Protein AF-A0A966PY16-F1 (afdb_monomer_lite)

pLDDT: mean 74.22, std 12.49, range [50.44, 91.94]

Foldseek 3Di:
DVVVVVVVVVVVVVCVVPVCVVVVVVLCCCQVPVQVVLVVLLVVLVVLLVVLVCQCVVPVPDPVSVVVSVVSNVSSVVSVVVSVVVVVVQVVVCVVVVHPRSND

Radius of gyration: 23.88 Å; chains: 1; bounding box: 59×23×69 Å

Sequence (104 aa):
MFDLVETANAQSASKIMSNPTVSGLIAKISDNILNPIIGVVFFGAFVVFVYGIVKMIANEEDSEERTHGKNSILWGVIGMFIMLSAFGIIRLISNTLEVPDPFL

Structure (mmCIF, N/CA/C/O backbone):
data_AF-A0A966PY16-F1
#
_entry.id   AF-A0A966PY16-F1
#
loop_
_atom_site.group_PDB
_atom_site.id
_atom_site.type_symbol
_atom_site.label_atom_id
_atom_site.label_alt_id
_atom_site.label_comp_id
_atom_site.label_asym_id
_atom_site.label_entity_id
_atom_site.label_seq_id
_atom_site.pdbx_PDB_ins_code
_atom_site.Cartn_x
_atom_site.Cartn_y
_atom_site.Cartn_z
_atom_site.occupancy
_atom_site.B_iso_or_equiv
_atom_site.auth_seq_id
_atom_site.auth_comp_id
_atom_site.auth_asym_id
_atom_site.auth_atom_id
_atom_site.pdbx_PDB_model_num
ATOM 1 N N . MET A 1 1 ? 37.493 4.793 -44.011 1.00 53.34 1 MET A N 1
ATOM 2 C CA . MET A 1 1 ? 38.195 3.880 -43.073 1.00 53.34 1 MET A CA 1
ATOM 3 C C . MET A 1 1 ? 38.041 4.330 -41.620 1.00 53.34 1 MET A C 1
ATOM 5 O O . MET A 1 1 ? 37.840 3.465 -40.784 1.00 53.34 1 MET A O 1
ATOM 9 N N . PHE A 1 2 ? 38.064 5.637 -41.319 1.00 56.31 2 PHE A N 1
ATOM 10 C CA . PHE A 1 2 ? 37.831 6.173 -39.966 1.00 56.31 2 PHE A CA 1
ATOM 11 C C . PHE A 1 2 ? 36.354 6.113 -39.507 1.00 56.31 2 PHE A C 1
ATOM 13 O O . PHE A 1 2 ? 36.108 5.762 -38.358 1.00 56.31 2 PHE A O 1
ATOM 20 N N . ASP A 1 3 ? 35.378 6.284 -40.411 1.00 62.38 3 ASP A N 1
ATOM 21 C CA . ASP A 1 3 ? 33.938 6.176 -40.079 1.00 62.38 3 ASP A CA 1
ATOM 22 C C . ASP A 1 3 ? 33.502 4.788 -39.591 1.00 62.38 3 ASP A C 1
ATOM 24 O O . ASP A 1 3 ? 32.568 4.651 -38.801 1.00 62.38 3 ASP A O 1
ATOM 28 N N . LEU A 1 4 ? 34.181 3.730 -40.046 1.00 57.72 4 LEU A N 1
ATOM 29 C CA . LEU A 1 4 ? 33.847 2.359 -39.651 1.00 57.72 4 LEU A CA 1
ATOM 30 C C . LEU A 1 4 ? 34.278 2.058 -38.209 1.00 57.72 4 LEU A C 1
ATOM 32 O O . LEU A 1 4 ? 33.684 1.204 -37.561 1.00 57.72 4 LEU A O 1
ATOM 36 N N . VAL A 1 5 ? 35.287 2.769 -37.694 1.00 62.31 5 VAL A N 1
ATOM 37 C CA . VAL A 1 5 ? 35.755 2.638 -36.305 1.00 62.31 5 VAL A CA 1
ATOM 38 C C . VAL A 1 5 ? 34.837 3.412 -35.353 1.00 62.31 5 VAL A C 1
ATOM 40 O O . VAL A 1 5 ? 34.525 2.918 -34.272 1.00 62.31 5 VAL A O 1
ATOM 43 N N . GLU A 1 6 ? 34.341 4.582 -35.765 1.00 64.31 6 GLU A N 1
ATOM 44 C CA . GLU A 1 6 ? 33.413 5.405 -34.978 1.00 64.31 6 GLU A CA 1
ATOM 45 C C . GLU A 1 6 ? 32.009 4.787 -34.899 1.00 64.31 6 GLU A C 1
ATOM 47 O O . GLU A 1 6 ? 31.434 4.686 -33.816 1.00 64.31 6 GLU A O 1
ATOM 52 N N . THR A 1 7 ? 31.501 4.248 -36.009 1.00 58.75 7 THR A N 1
ATOM 53 C CA . THR A 1 7 ? 30.235 3.491 -36.029 1.00 58.75 7 THR A CA 1
ATOM 54 C C . THR A 1 7 ? 30.334 2.153 -35.285 1.00 58.75 7 THR A C 1
ATOM 56 O O . THR A 1 7 ? 29.393 1.781 -34.583 1.00 58.75 7 THR A O 1
ATOM 59 N N . ALA A 1 8 ? 31.485 1.465 -35.327 1.00 59.59 8 ALA A N 1
ATOM 60 C CA . ALA A 1 8 ? 31.731 0.272 -34.511 1.00 59.59 8 ALA A CA 1
ATOM 61 C C . ALA A 1 8 ? 31.793 0.582 -33.003 1.00 59.59 8 ALA A C 1
ATOM 63 O O . ALA A 1 8 ? 31.308 -0.212 -32.191 1.00 59.59 8 ALA A O 1
ATOM 64 N N . ASN A 1 9 ? 32.338 1.740 -32.611 1.00 63.97 9 ASN A N 1
ATOM 65 C CA . ASN A 1 9 ? 32.365 2.187 -31.216 1.00 63.97 9 ASN A CA 1
ATOM 66 C C . ASN A 1 9 ? 30.980 2.678 -30.746 1.00 63.97 9 ASN A C 1
ATOM 68 O O . ASN A 1 9 ? 30.557 2.350 -29.642 1.00 63.97 9 ASN A O 1
ATOM 72 N N . ALA A 1 10 ? 30.206 3.342 -31.612 1.00 59.75 10 ALA A N 1
ATOM 73 C CA . ALA A 1 10 ? 28.824 3.745 -31.338 1.00 59.75 10 ALA A CA 1
ATOM 74 C C . ALA A 1 10 ? 27.863 2.546 -31.208 1.00 59.75 10 ALA A C 1
ATOM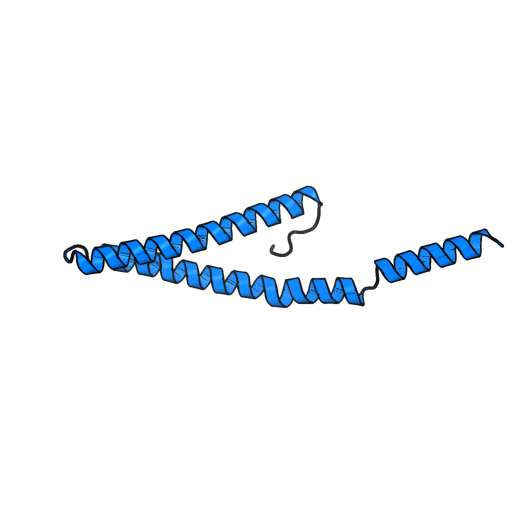 76 O O . ALA A 1 10 ? 27.026 2.523 -30.306 1.00 59.75 10 ALA A O 1
ATOM 77 N N . GLN A 1 11 ? 28.010 1.507 -32.040 1.00 58.56 11 GLN A N 1
ATOM 78 C CA . GLN A 1 11 ? 27.256 0.255 -31.887 1.00 58.56 11 GLN A CA 1
ATOM 79 C C . GLN A 1 11 ? 27.689 -0.537 -30.652 1.00 58.56 11 GLN A C 1
ATOM 81 O O . GLN A 1 11 ? 26.849 -1.161 -30.008 1.00 58.56 11 GLN A O 1
ATOM 86 N N . SER A 1 12 ? 28.970 -0.500 -30.282 1.00 53.19 12 SER A N 1
ATOM 87 C CA . SER A 1 12 ? 29.456 -1.141 -29.056 1.00 53.19 12 SER A CA 1
ATOM 88 C C . SER A 1 12 ? 28.972 -0.401 -27.803 1.00 53.19 12 SER A C 1
ATOM 90 O O . SER A 1 12 ? 28.496 -1.043 -26.874 1.00 53.19 12 SER A O 1
ATOM 92 N N . ALA A 1 13 ? 28.969 0.934 -27.797 1.00 53.78 13 ALA A N 1
ATOM 93 C CA . ALA A 1 13 ? 28.396 1.751 -26.726 1.00 53.78 13 ALA A CA 1
ATOM 94 C C . ALA A 1 13 ? 26.872 1.571 -26.617 1.00 53.78 13 ALA A C 1
ATOM 96 O O . ALA A 1 13 ? 26.360 1.360 -25.519 1.00 53.78 13 ALA A O 1
ATOM 97 N N . SER A 1 14 ? 26.156 1.544 -27.748 1.00 54.53 14 SER A N 1
ATOM 98 C CA . SER A 1 14 ? 24.730 1.209 -27.795 1.00 54.53 14 SER A CA 1
ATOM 99 C C . SER A 1 14 ? 24.465 -0.193 -27.261 1.00 54.53 14 SER A C 1
ATOM 101 O O . SER A 1 14 ? 23.521 -0.344 -26.509 1.00 54.53 14 SER A O 1
ATOM 103 N N . LYS A 1 15 ? 25.294 -1.195 -27.570 1.00 53.53 15 LYS A N 1
ATOM 104 C CA . LYS A 1 15 ? 25.116 -2.594 -27.141 1.00 53.53 15 LYS A CA 1
ATOM 105 C C . LYS A 1 15 ? 25.481 -2.841 -25.672 1.00 53.53 15 LYS A C 1
ATOM 107 O O . LYS A 1 15 ? 24.950 -3.766 -25.063 1.00 53.53 15 LYS A O 1
ATOM 112 N N . ILE A 1 16 ? 26.356 -2.015 -25.094 1.00 53.81 16 ILE A N 1
ATOM 113 C CA . ILE A 1 16 ? 26.670 -2.006 -23.657 1.00 53.81 16 ILE A CA 1
ATOM 114 C C . ILE A 1 16 ? 25.600 -1.222 -22.872 1.00 53.81 16 ILE A C 1
ATOM 116 O O . ILE A 1 16 ? 25.208 -1.653 -21.791 1.00 53.81 16 ILE A O 1
ATOM 120 N N . MET A 1 17 ? 25.059 -0.133 -23.435 1.00 52.31 17 MET A N 1
ATOM 121 C CA . MET A 1 17 ? 23.958 0.652 -22.851 1.00 52.31 17 MET A CA 1
ATOM 122 C C . MET A 1 17 ? 22.583 -0.020 -23.024 1.00 52.31 17 MET A C 1
ATOM 124 O O . MET A 1 17 ? 21.723 0.086 -22.158 1.00 52.31 17 MET A O 1
ATOM 128 N N . SER A 1 18 ? 22.402 -0.783 -24.102 1.00 54.88 18 SER A N 1
ATOM 129 C CA . SER A 1 18 ? 21.258 -1.650 -24.387 1.00 54.88 18 SER A CA 1
ATOM 130 C C . SER A 1 18 ? 21.568 -3.104 -24.043 1.00 54.88 18 SER A C 1
ATOM 132 O O . SER A 1 18 ? 21.031 -4.002 -24.693 1.00 54.88 18 SER A O 1
ATOM 134 N N . ASN A 1 19 ? 22.473 -3.370 -23.092 1.00 50.44 19 ASN A N 1
ATOM 135 C CA . ASN A 1 19 ? 22.768 -4.741 -22.705 1.00 50.44 19 ASN A CA 1
ATOM 136 C C . ASN A 1 19 ? 21.471 -5.354 -22.144 1.00 50.44 19 ASN A C 1
ATOM 138 O O . ASN A 1 19 ? 21.058 -4.989 -21.036 1.00 50.44 19 ASN A O 1
ATOM 142 N N . PRO A 1 20 ? 20.820 -6.280 -22.874 1.00 55.69 20 PRO A N 1
ATOM 143 C CA . PRO A 1 20 ? 19.532 -6.843 -22.480 1.00 55.69 20 PRO A CA 1
ATOM 144 C C . PRO A 1 20 ? 19.635 -7.607 -21.157 1.00 55.69 20 PRO A C 1
ATOM 146 O O . PRO A 1 20 ? 18.623 -7.924 -20.546 1.00 55.69 20 PRO A O 1
ATOM 149 N N . THR A 1 21 ? 20.851 -7.871 -20.679 1.00 60.06 21 THR A N 1
ATOM 150 C CA . THR A 1 21 ? 21.110 -8.502 -19.392 1.00 60.06 21 THR A CA 1
ATOM 151 C C . THR A 1 21 ? 20.881 -7.551 -18.216 1.00 60.06 21 THR A C 1
ATOM 153 O O . THR A 1 21 ? 20.229 -7.954 -17.268 1.00 60.06 21 THR A O 1
ATOM 156 N N . VAL A 1 22 ? 21.333 -6.289 -18.236 1.00 59.56 22 VAL A N 1
ATOM 157 C CA . VAL A 1 22 ? 21.151 -5.392 -17.066 1.00 59.56 22 VAL A CA 1
ATOM 158 C C . VAL A 1 22 ? 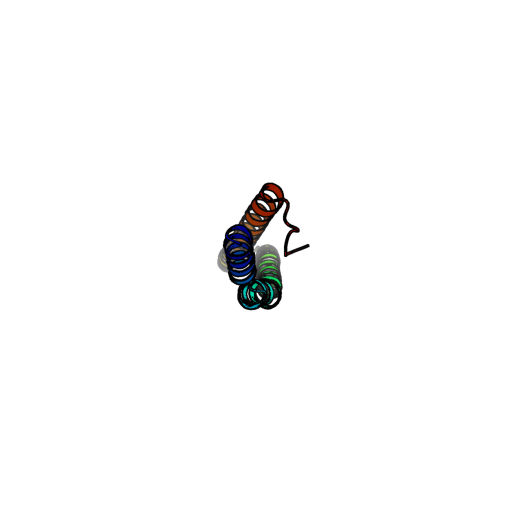19.734 -4.825 -17.040 1.00 59.56 22 VAL A C 1
ATOM 160 O O . VAL A 1 22 ? 19.037 -4.965 -16.037 1.00 59.56 22 VAL A O 1
ATOM 163 N N . SER A 1 23 ? 19.262 -4.290 -18.169 1.00 57.47 23 SER A N 1
ATOM 164 C CA . SER A 1 23 ? 17.876 -3.827 -18.294 1.00 57.47 23 SER A CA 1
ATOM 165 C C . SER A 1 23 ? 16.876 -4.978 -18.171 1.00 57.47 23 SER A C 1
ATOM 167 O O . SER A 1 23 ? 15.823 -4.801 -17.571 1.00 57.47 23 SER A O 1
ATOM 169 N N . GLY A 1 24 ? 17.208 -6.181 -18.653 1.00 60.88 24 GLY A N 1
ATOM 170 C CA . GLY A 1 24 ? 16.351 -7.360 -18.503 1.00 60.88 24 GLY A CA 1
ATOM 171 C C . GLY A 1 24 ? 16.337 -7.939 -17.090 1.00 60.88 24 GLY A C 1
ATOM 172 O O . GLY A 1 24 ? 15.307 -8.457 -16.673 1.00 60.88 24 GLY A O 1
ATOM 173 N N . LEU A 1 25 ? 17.426 -7.834 -16.321 1.00 61.44 25 LEU A N 1
ATOM 174 C CA . LEU A 1 25 ? 17.418 -8.214 -14.904 1.00 61.44 25 LEU A CA 1
ATOM 175 C C . LEU A 1 25 ? 16.603 -7.218 -14.077 1.00 61.44 25 LEU A C 1
ATOM 177 O O . LEU A 1 25 ? 15.763 -7.643 -13.292 1.00 61.44 25 LEU A O 1
ATOM 181 N N . ILE A 1 26 ? 16.786 -5.914 -14.298 1.00 63.12 26 ILE A N 1
ATOM 182 C CA . ILE A 1 26 ? 16.018 -4.862 -13.613 1.00 63.12 26 ILE A CA 1
ATOM 183 C C . ILE A 1 26 ? 14.526 -4.974 -13.950 1.00 63.12 26 ILE A C 1
ATOM 185 O O . ILE A 1 26 ? 13.698 -4.944 -13.042 1.00 63.12 26 ILE A O 1
ATOM 189 N N . ALA A 1 27 ? 14.183 -5.187 -15.224 1.00 62.66 27 ALA A N 1
ATOM 190 C CA . ALA A 1 27 ? 12.802 -5.393 -15.649 1.00 62.66 27 ALA A CA 1
ATOM 191 C C . ALA A 1 27 ? 12.193 -6.651 -15.013 1.00 62.66 27 ALA A C 1
ATOM 193 O O . ALA A 1 27 ? 11.122 -6.575 -14.425 1.00 62.66 27 ALA A O 1
ATOM 194 N N . LYS A 1 28 ? 12.901 -7.791 -15.029 1.00 63.69 28 LYS A N 1
ATOM 195 C CA . LYS A 1 28 ? 12.416 -9.032 -14.397 1.00 63.69 28 LYS A CA 1
ATOM 196 C C . LYS A 1 28 ? 12.253 -8.910 -12.887 1.00 63.69 28 LYS A C 1
ATOM 198 O O . LYS A 1 28 ? 11.342 -9.509 -12.330 1.00 63.69 28 LYS A O 1
ATOM 203 N N . ILE A 1 29 ? 13.131 -8.164 -12.222 1.00 63.56 29 ILE A N 1
ATOM 204 C CA . ILE A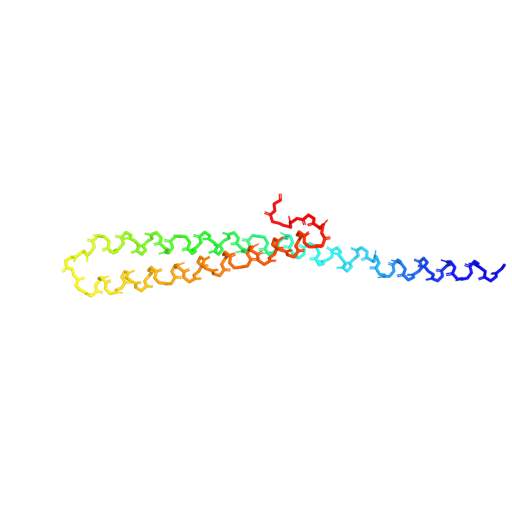 1 29 ? 13.040 -7.926 -10.779 1.00 63.56 29 ILE A CA 1
ATOM 205 C C . ILE A 1 29 ? 11.836 -7.037 -10.471 1.00 63.56 29 ILE A C 1
ATOM 207 O O . ILE A 1 29 ? 11.062 -7.352 -9.573 1.00 63.56 29 ILE A O 1
ATOM 211 N N . SER A 1 30 ? 11.638 -5.960 -11.232 1.00 64.12 30 SER A N 1
ATOM 212 C CA . SER A 1 30 ? 10.489 -5.077 -11.035 1.00 64.12 30 SER A CA 1
ATOM 213 C C . SER A 1 30 ? 9.165 -5.808 -11.276 1.00 64.12 30 SER A C 1
ATOM 215 O O . SER A 1 30 ? 8.241 -5.686 -10.476 1.00 64.12 30 SER A O 1
ATOM 217 N N . ASP A 1 31 ? 9.092 -6.621 -12.327 1.00 66.75 31 ASP A N 1
ATOM 218 C CA . ASP A 1 31 ? 7.846 -7.266 -12.742 1.00 66.75 31 ASP A CA 1
ATOM 219 C C . ASP A 1 31 ? 7.487 -8.473 -11.855 1.00 66.75 31 ASP A C 1
ATOM 221 O O . ASP A 1 31 ? 6.355 -8.615 -11.396 1.00 66.75 31 ASP A O 1
ATOM 225 N N . ASN A 1 32 ? 8.474 -9.303 -11.493 1.00 71.31 32 ASN A N 1
ATOM 226 C CA . ASN A 1 32 ? 8.211 -10.518 -10.715 1.00 71.31 32 ASN A CA 1
ATOM 227 C C . ASN A 1 32 ? 8.207 -10.316 -9.196 1.00 71.31 32 ASN A C 1
ATOM 229 O O . ASN A 1 32 ? 7.765 -11.215 -8.482 1.00 71.31 32 ASN A O 1
ATOM 233 N N . ILE A 1 33 ? 8.749 -9.211 -8.676 1.00 73.56 33 ILE A N 1
ATOM 234 C CA . ILE A 1 33 ? 8.885 -9.001 -7.224 1.00 73.56 33 ILE A CA 1
ATOM 235 C C . ILE A 1 33 ? 8.068 -7.796 -6.778 1.00 73.56 33 ILE A C 1
ATOM 237 O O . ILE A 1 33 ? 7.319 -7.896 -5.809 1.00 73.56 33 ILE A O 1
ATOM 241 N N . LEU A 1 34 ? 8.160 -6.670 -7.487 1.00 73.69 34 LEU A N 1
ATOM 242 C CA . LEU A 1 34 ? 7.505 -5.436 -7.058 1.00 73.69 34 LEU A CA 1
ATOM 243 C C . LEU A 1 34 ? 5.984 -5.511 -7.234 1.00 73.69 34 LEU A C 1
ATOM 245 O O . LEU A 1 34 ? 5.247 -5.207 -6.296 1.00 73.69 34 LEU A O 1
ATOM 249 N N . ASN A 1 35 ? 5.521 -5.983 -8.395 1.00 76.19 35 ASN A N 1
ATOM 250 C CA . ASN A 1 35 ? 4.097 -6.103 -8.711 1.00 76.19 35 ASN A CA 1
ATOM 251 C C . ASN A 1 35 ? 3.328 -7.017 -7.720 1.00 76.19 35 ASN A C 1
ATOM 253 O O . ASN A 1 35 ? 2.360 -6.558 -7.103 1.00 76.19 35 ASN A O 1
ATOM 257 N N . PRO A 1 36 ? 3.779 -8.260 -7.429 1.00 82.00 36 PRO A N 1
ATOM 258 C CA . PRO A 1 36 ? 3.083 -9.107 -6.459 1.00 82.00 36 PRO A CA 1
ATOM 259 C C . PRO A 1 36 ? 3.188 -8.600 -5.016 1.00 82.00 36 PRO A C 1
ATOM 261 O O . PRO A 1 36 ? 2.220 -8.728 -4.267 1.00 82.00 36 PRO A O 1
ATOM 264 N N . ILE A 1 37 ? 4.314 -8.001 -4.605 1.00 84.69 37 ILE A N 1
ATOM 265 C CA . ILE A 1 37 ? 4.447 -7.452 -3.245 1.00 84.69 37 ILE A CA 1
ATOM 266 C C . ILE A 1 37 ? 3.460 -6.305 -3.028 1.00 84.69 37 ILE A C 1
ATOM 268 O O . ILE A 1 37 ? 2.776 -6.292 -2.006 1.00 84.69 37 ILE A O 1
ATOM 272 N N . ILE A 1 38 ? 3.339 -5.375 -3.983 1.00 82.38 38 ILE A N 1
ATOM 273 C CA . ILE A 1 38 ? 2.350 -4.292 -3.902 1.00 82.38 38 ILE A CA 1
ATOM 274 C C . ILE A 1 38 ? 0.939 -4.870 -3.751 1.00 82.38 38 ILE A C 1
ATOM 276 O O . ILE A 1 38 ? 0.206 -4.447 -2.857 1.00 82.38 38 ILE A O 1
ATOM 280 N N . GLY A 1 39 ? 0.580 -5.873 -4.562 1.00 83.69 39 GLY A N 1
ATOM 281 C CA . GLY A 1 39 ? -0.737 -6.508 -4.507 1.00 83.69 39 GLY A CA 1
ATOM 282 C C . GLY A 1 39 ? -1.030 -7.159 -3.152 1.00 83.69 39 GLY A C 1
ATOM 283 O O . GLY A 1 39 ? -2.100 -6.949 -2.577 1.00 83.69 39 GLY A O 1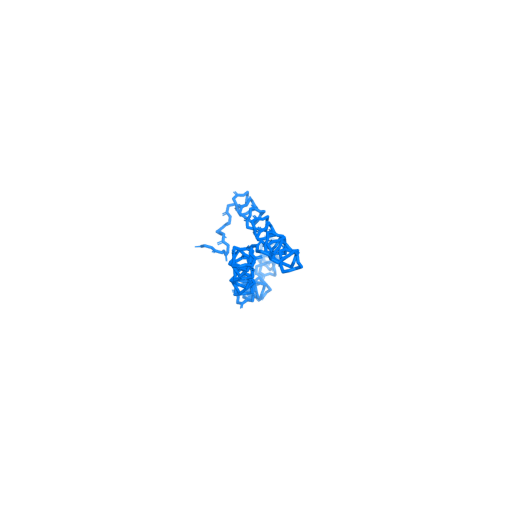
ATOM 284 N N . VAL A 1 40 ? -0.064 -7.894 -2.595 1.00 87.56 40 VAL A N 1
ATOM 285 C CA . VAL A 1 40 ? -0.200 -8.550 -1.283 1.00 87.56 40 VAL A CA 1
ATOM 286 C C . VAL A 1 40 ? -0.307 -7.528 -0.153 1.00 87.56 40 VAL A C 1
ATOM 288 O O . VAL A 1 40 ? -1.161 -7.672 0.723 1.00 87.56 40 VAL A O 1
ATOM 291 N N . VAL A 1 41 ? 0.521 -6.479 -0.164 1.00 86.50 41 VAL A N 1
ATOM 292 C CA . VAL A 1 41 ? 0.481 -5.435 0.871 1.00 86.50 41 VAL A CA 1
ATOM 293 C C . VAL A 1 41 ? -0.818 -4.636 0.781 1.00 86.50 41 VAL A C 1
ATOM 295 O O . VAL A 1 41 ? -1.418 -4.352 1.815 1.00 86.50 41 VAL A O 1
ATOM 298 N N . PHE A 1 42 ? -1.295 -4.318 -0.426 1.00 85.94 42 PHE A N 1
ATOM 299 C CA . PHE A 1 42 ? -2.581 -3.650 -0.621 1.00 85.94 42 PHE A CA 1
ATOM 300 C C . PHE A 1 42 ? -3.737 -4.497 -0.085 1.00 85.94 42 PHE A C 1
ATOM 302 O O . PHE A 1 42 ? -4.561 -3.997 0.679 1.00 85.94 42 PHE A O 1
ATOM 309 N N . PHE A 1 43 ? -3.764 -5.791 -0.414 1.00 89.06 43 PHE A N 1
ATOM 310 C CA . PHE A 1 43 ? -4.772 -6.710 0.106 1.00 89.06 43 PHE A CA 1
ATOM 311 C C . PHE A 1 43 ? -4.714 -6.809 1.638 1.00 89.06 43 PHE A C 1
ATOM 313 O O . PHE A 1 43 ? -5.743 -6.700 2.302 1.00 89.06 43 PHE A O 1
ATOM 320 N N . GLY A 1 44 ? -3.516 -6.929 2.218 1.00 89.75 44 GLY A N 1
ATOM 321 C CA . GLY A 1 44 ? -3.329 -6.945 3.670 1.00 89.75 44 GLY A CA 1
ATOM 322 C C . GLY A 1 44 ? -3.806 -5.656 4.348 1.00 89.75 44 GLY A C 1
ATOM 323 O O . GLY A 1 44 ? -4.553 -5.710 5.325 1.00 89.75 44 GLY A O 1
ATOM 324 N N . ALA A 1 45 ? -3.440 -4.494 3.803 1.00 85.31 45 ALA A N 1
ATOM 325 C CA . ALA A 1 45 ? -3.880 -3.194 4.306 1.00 85.31 45 ALA A CA 1
ATOM 326 C C . ALA A 1 45 ? -5.405 -3.025 4.202 1.00 85.31 45 ALA A C 1
ATOM 328 O O . ALA A 1 45 ? -6.033 -2.542 5.144 1.00 85.31 45 ALA A O 1
ATOM 329 N N . PHE A 1 46 ? -6.010 -3.473 3.099 1.00 87.12 46 PHE A N 1
ATOM 330 C CA . PHE A 1 46 ? -7.458 -3.454 2.903 1.00 87.12 46 PHE A CA 1
ATOM 331 C C . PHE A 1 46 ? -8.184 -4.329 3.932 1.00 87.12 46 PHE A C 1
ATOM 333 O O . PHE A 1 46 ? -9.165 -3.891 4.530 1.00 87.12 46 PHE A O 1
ATOM 340 N N . VAL A 1 47 ? -7.674 -5.532 4.213 1.00 90.38 47 VAL A N 1
ATOM 341 C CA . VAL A 1 47 ? -8.244 -6.420 5.238 1.00 90.38 47 VAL A CA 1
ATOM 342 C C . VAL A 1 47 ? -8.161 -5.789 6.629 1.00 90.38 47 VAL A C 1
ATOM 344 O O . VAL A 1 47 ? -9.158 -5.787 7.348 1.00 90.38 47 VAL A O 1
ATOM 347 N N . VAL A 1 48 ? -7.016 -5.207 7.006 1.00 86.94 48 VAL A N 1
ATOM 348 C CA . VAL A 1 48 ? -6.855 -4.517 8.303 1.00 86.94 48 VAL A CA 1
ATOM 349 C C . VAL A 1 48 ? -7.796 -3.317 8.414 1.00 86.94 48 VAL A C 1
ATOM 351 O O . VAL A 1 48 ? -8.398 -3.102 9.467 1.00 86.94 48 VAL A O 1
ATOM 354 N N . PHE A 1 49 ? -7.973 -2.566 7.326 1.00 86.19 49 PHE A N 1
ATOM 355 C CA . PHE A 1 49 ? -8.906 -1.445 7.264 1.00 86.19 49 PHE A CA 1
ATOM 356 C C . PHE A 1 49 ? -10.361 -1.895 7.470 1.00 86.19 49 PHE A C 1
ATOM 358 O O . PHE A 1 49 ? -11.050 -1.361 8.341 1.00 86.19 49 PHE A O 1
ATOM 365 N N . VAL A 1 50 ? -10.817 -2.913 6.730 1.00 87.88 50 VAL A N 1
ATOM 366 C CA . VAL A 1 50 ? -12.178 -3.465 6.862 1.00 87.88 50 VAL A CA 1
ATOM 367 C C . VAL A 1 50 ? -12.395 -4.060 8.255 1.00 87.88 50 VAL A C 1
ATOM 369 O O . VAL A 1 50 ? -13.419 -3.790 8.881 1.00 87.88 50 VAL A O 1
ATOM 372 N N . TYR A 1 51 ? -11.421 -4.805 8.781 1.00 86.19 51 TYR A N 1
ATOM 373 C CA . TYR A 1 51 ? -11.472 -5.352 10.137 1.00 86.19 51 TYR A CA 1
ATOM 374 C C . TYR A 1 51 ? -11.584 -4.248 11.198 1.00 86.19 51 TYR A C 1
ATOM 376 O O . TYR A 1 51 ? -12.382 -4.367 12.126 1.00 86.19 51 TYR A O 1
ATOM 384 N N . GLY A 1 52 ? -10.848 -3.144 11.038 1.00 83.75 52 GLY A N 1
ATOM 385 C CA . GLY A 1 52 ? -10.943 -1.980 11.921 1.00 83.75 52 GLY A CA 1
ATOM 386 C C . GLY A 1 52 ? -12.339 -1.351 11.935 1.00 83.75 52 GLY A C 1
ATOM 387 O O . GLY A 1 52 ? -12.851 -1.036 13.009 1.00 83.75 52 GLY A O 1
ATOM 388 N N . ILE A 1 53 ? -12.981 -1.223 10.767 1.00 82.00 53 ILE A N 1
ATOM 389 C CA . ILE A 1 53 ? -14.357 -0.707 10.654 1.00 82.00 53 ILE A CA 1
ATOM 390 C C . ILE A 1 53 ? -15.345 -1.643 11.351 1.00 82.00 53 ILE A C 1
ATOM 392 O O . ILE A 1 53 ? -16.137 -1.190 12.175 1.00 82.00 53 ILE A O 1
ATOM 396 N N . VAL A 1 54 ? -15.283 -2.944 11.053 1.00 84.56 54 VAL A N 1
ATOM 397 C CA . VAL A 1 54 ? -16.184 -3.940 11.651 1.00 84.56 54 VAL A CA 1
ATOM 398 C C . VAL A 1 54 ? -16.025 -3.964 13.170 1.00 84.56 5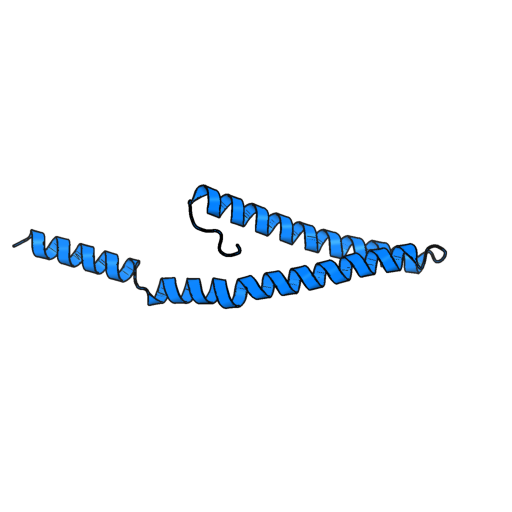4 VAL A C 1
ATOM 400 O O . VAL A 1 54 ? -17.024 -3.933 13.883 1.00 84.56 54 VAL A O 1
ATOM 403 N N . LYS A 1 55 ? -14.785 -3.931 13.674 1.00 81.44 55 LYS A N 1
ATOM 404 C CA . LYS A 1 55 ? -14.492 -3.890 15.112 1.00 81.44 55 LYS A CA 1
ATOM 405 C C . LYS A 1 55 ? -15.026 -2.616 15.781 1.00 81.44 55 LYS A C 1
ATOM 407 O O . LYS A 1 55 ? -15.558 -2.683 16.883 1.00 81.44 55 LYS A O 1
ATOM 412 N N . MET A 1 56 ? -14.923 -1.463 15.117 1.00 77.94 56 MET A N 1
ATOM 413 C CA . MET A 1 56 ? -15.440 -0.194 15.640 1.00 77.94 56 MET A CA 1
ATOM 414 C C . MET A 1 56 ? -16.973 -0.174 15.734 1.00 77.94 56 MET A C 1
ATOM 416 O O . MET A 1 56 ? -17.505 0.407 16.678 1.00 77.94 56 MET A O 1
ATOM 420 N N . ILE A 1 57 ? -17.668 -0.782 14.766 1.00 80.88 57 ILE A N 1
ATOM 421 C CA . ILE A 1 57 ? -19.138 -0.848 14.740 1.00 80.88 57 ILE A CA 1
ATOM 422 C C . ILE A 1 57 ? -19.660 -1.908 15.719 1.00 80.88 57 ILE A C 1
ATOM 424 O O . ILE A 1 57 ? -20.653 -1.674 16.396 1.00 80.88 57 ILE A O 1
ATOM 428 N N . ALA A 1 58 ? -18.999 -3.065 15.816 1.00 78.50 58 ALA A N 1
ATOM 429 C CA . ALA A 1 58 ? -19.450 -4.170 16.662 1.00 78.50 58 ALA A CA 1
ATOM 430 C C . ALA A 1 58 ? -19.305 -3.892 18.169 1.00 78.50 58 ALA A C 1
ATOM 432 O O . ALA A 1 58 ? -20.109 -4.387 18.951 1.00 78.50 58 ALA A O 1
ATOM 433 N N . ASN A 1 59 ? -18.308 -3.099 18.576 1.00 72.44 59 ASN A N 1
ATOM 434 C CA . ASN A 1 59 ? -17.993 -2.843 19.986 1.00 72.44 59 ASN A CA 1
ATOM 435 C C . ASN A 1 59 ? -18.343 -1.410 20.414 1.00 72.44 59 ASN A C 1
ATOM 437 O O . ASN A 1 59 ? -17.541 -0.714 21.036 1.00 72.44 59 ASN A O 1
ATOM 441 N N . GLU A 1 60 ? -19.538 -0.939 20.048 1.00 62.47 60 GLU A N 1
ATOM 442 C CA . GLU A 1 60 ? -19.941 0.452 20.276 1.00 62.47 60 GLU A CA 1
ATOM 443 C C . GLU A 1 60 ? -20.086 0.823 21.766 1.00 62.47 60 GLU A C 1
ATOM 445 O O . GLU A 1 60 ? -19.854 1.978 22.133 1.00 62.47 60 GLU A O 1
ATOM 450 N N . GLU A 1 61 ? -20.404 -0.154 22.620 1.00 67.25 61 GLU A N 1
ATOM 451 C CA . GLU A 1 61 ? -20.675 0.036 24.053 1.00 67.25 61 GLU A CA 1
ATOM 452 C C . GLU A 1 61 ? -19.419 0.001 24.944 1.00 67.25 61 GLU A C 1
ATOM 454 O O . GLU A 1 61 ? -19.454 0.518 26.061 1.00 67.25 61 GLU A O 1
ATOM 459 N N . ASP A 1 62 ? -18.294 -0.540 24.459 1.00 69.38 62 ASP A N 1
ATOM 460 C CA . ASP A 1 62 ? -17.070 -0.706 25.251 1.00 69.38 62 ASP A CA 1
ATOM 461 C C . ASP A 1 62 ? -15.977 0.298 24.835 1.00 69.38 62 ASP A C 1
ATOM 463 O O . ASP A 1 62 ? -15.426 0.276 23.729 1.00 69.38 62 ASP A O 1
ATOM 467 N N . SER A 1 63 ? -15.664 1.230 25.741 1.00 67.56 63 SER A N 1
ATOM 468 C CA . SER A 1 63 ? -14.733 2.343 25.501 1.00 67.56 63 SER A CA 1
ATOM 469 C C . SER A 1 63 ? -13.304 1.905 25.138 1.00 67.56 63 SER A C 1
ATOM 471 O O . SER A 1 63 ? -12.601 2.616 24.406 1.00 67.56 63 SER A O 1
ATOM 473 N N . GLU A 1 64 ? -12.878 0.731 25.605 1.00 73.06 64 GLU A N 1
ATOM 474 C CA . GLU A 1 64 ? -11.524 0.216 25.396 1.00 73.06 64 GLU A CA 1
ATOM 475 C C . GLU A 1 64 ? -11.379 -0.403 23.998 1.00 73.06 64 GLU A C 1
ATOM 477 O O . GLU A 1 64 ? -10.473 -0.060 23.226 1.00 73.06 64 GLU A O 1
ATOM 482 N N . GLU A 1 65 ? -12.358 -1.216 23.607 1.00 69.81 65 GLU A N 1
ATOM 483 C CA . GLU A 1 65 ? -12.463 -1.816 22.275 1.00 69.81 65 GLU A CA 1
ATOM 484 C C . GLU A 1 65 ? -12.672 -0.762 21.178 1.00 69.81 65 GLU A C 1
ATOM 486 O O . GLU A 1 65 ? -12.124 -0.874 20.076 1.00 69.81 65 GLU A O 1
ATOM 491 N N . ARG A 1 66 ? -13.373 0.329 21.500 1.00 70.38 66 ARG A N 1
ATOM 492 C CA . ARG A 1 66 ? -13.569 1.485 20.614 1.00 70.38 66 ARG A CA 1
ATOM 493 C C . ARG A 1 66 ? -12.272 2.254 20.361 1.00 70.38 66 ARG A C 1
ATOM 495 O O . ARG A 1 66 ? -12.061 2.762 19.258 1.00 70.38 66 ARG A O 1
ATOM 502 N N . THR A 1 67 ? -11.372 2.305 21.343 1.00 72.31 67 THR A N 1
ATOM 503 C CA . THR A 1 67 ? -10.026 2.881 21.174 1.00 72.31 67 THR A CA 1
ATOM 504 C C . THR A 1 67 ? -9.153 1.979 20.299 1.00 72.31 67 THR A C 1
ATOM 506 O O . THR A 1 67 ? -8.471 2.463 19.394 1.00 72.31 67 THR A O 1
ATOM 509 N N . HIS A 1 68 ? -9.247 0.659 20.483 1.00 73.94 68 HIS A N 1
ATOM 510 C CA . HIS A 1 68 ? -8.568 -0.311 19.621 1.00 73.94 68 HIS A CA 1
ATOM 511 C C . HIS A 1 68 ? -9.054 -0.258 18.164 1.00 73.94 68 HIS A C 1
ATOM 513 O O . HIS A 1 68 ? -8.229 -0.220 17.252 1.00 73.94 68 HIS A O 1
ATOM 519 N N . GLY A 1 69 ? -10.369 -0.192 17.929 1.00 76.56 69 GLY A N 1
ATOM 520 C CA . GLY A 1 69 ? -10.943 -0.089 16.581 1.00 76.56 69 GLY A CA 1
ATOM 521 C C . GLY A 1 69 ? -10.483 1.167 15.835 1.00 76.56 69 GLY A C 1
ATOM 522 O O . GLY A 1 69 ? -10.082 1.089 14.673 1.00 76.56 69 GLY A O 1
ATOM 523 N N . LYS A 1 70 ? -10.431 2.317 16.523 1.00 76.06 70 LYS A N 1
ATOM 524 C CA . LYS A 1 70 ? -9.892 3.570 15.962 1.00 76.06 70 LYS A CA 1
ATOM 525 C C . LYS A 1 70 ? -8.428 3.440 15.545 1.00 76.06 70 LYS A C 1
ATOM 527 O O . LYS A 1 70 ? -8.066 3.894 14.461 1.00 76.06 70 LYS A O 1
ATOM 532 N N . ASN A 1 71 ? -7.602 2.791 16.365 1.00 80.94 71 ASN A N 1
ATOM 533 C CA . ASN A 1 71 ? -6.195 2.565 16.038 1.00 80.94 71 ASN A CA 1
ATOM 534 C C . ASN A 1 71 ? -6.038 1.644 14.818 1.00 80.94 71 ASN A C 1
ATOM 536 O O . ASN A 1 71 ? -5.217 1.931 13.948 1.00 80.94 71 ASN A O 1
ATOM 540 N N . SER A 1 72 ? -6.849 0.587 14.699 1.00 82.06 72 SER A N 1
ATOM 541 C CA . SER A 1 72 ? -6.838 -0.295 13.521 1.00 82.06 72 SER A CA 1
ATOM 542 C C . SER A 1 72 ? -7.242 0.431 12.234 1.00 82.06 72 SER A C 1
ATOM 544 O O . SER A 1 72 ? -6.607 0.233 11.199 1.00 82.06 72 SER A O 1
ATOM 546 N N . ILE A 1 73 ? -8.241 1.320 12.294 1.00 85.31 73 ILE A N 1
ATOM 547 C CA . ILE A 1 73 ? -8.625 2.160 11.149 1.00 85.31 73 ILE A CA 1
ATOM 548 C C . ILE A 1 73 ? -7.481 3.099 10.766 1.00 85.31 73 ILE A C 1
ATOM 550 O O . ILE A 1 73 ? -7.156 3.200 9.587 1.00 85.31 73 ILE A O 1
ATOM 554 N N . LEU A 1 74 ? -6.844 3.755 11.742 1.00 86.56 74 LEU A N 1
ATOM 555 C CA . LEU A 1 74 ? -5.744 4.685 11.483 1.00 86.56 74 LEU A CA 1
ATOM 556 C C . LEU A 1 74 ? -4.575 3.986 10.771 1.00 86.56 74 LEU A C 1
ATOM 558 O O . LEU A 1 74 ? -4.081 4.492 9.765 1.00 86.56 74 LEU A O 1
ATOM 562 N N . TRP A 1 75 ? -4.197 2.790 11.231 1.00 85.12 75 TRP A N 1
ATOM 563 C CA . TRP A 1 75 ? -3.185 1.958 10.573 1.00 85.12 75 TRP A CA 1
ATOM 564 C C . TRP A 1 75 ? -3.591 1.538 9.153 1.00 85.12 75 TRP A C 1
ATOM 566 O O . TRP A 1 75 ? -2.760 1.581 8.244 1.00 85.12 75 TRP A O 1
ATOM 576 N N . GLY A 1 76 ? -4.865 1.199 8.933 1.00 87.19 76 GLY A N 1
ATOM 577 C CA . GLY A 1 76 ? -5.395 0.904 7.598 1.00 87.19 76 GLY A CA 1
ATOM 578 C C . GLY A 1 76 ? -5.353 2.112 6.653 1.00 87.19 76 GLY A C 1
ATOM 579 O O . GLY A 1 76 ? -4.911 1.992 5.511 1.00 87.19 76 GLY A O 1
ATOM 580 N N . VAL A 1 77 ? -5.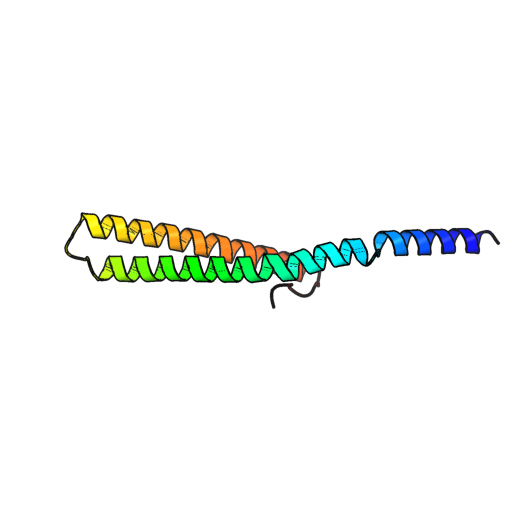745 3.297 7.132 1.00 88.94 77 VAL A N 1
ATOM 581 C CA . VAL A 1 77 ? -5.737 4.549 6.352 1.00 88.94 77 VAL A CA 1
ATOM 582 C C . VAL A 1 77 ? -4.318 4.954 5.967 1.00 88.94 77 VAL A C 1
ATOM 584 O O . VAL A 1 77 ? -4.089 5.340 4.824 1.00 88.94 77 VAL A O 1
ATOM 587 N N . ILE A 1 78 ? -3.356 4.823 6.882 1.00 90.19 78 ILE A N 1
ATOM 588 C CA . ILE A 1 78 ? -1.939 5.077 6.591 1.00 90.19 78 ILE A CA 1
ATOM 589 C C . ILE A 1 78 ? -1.445 4.129 5.490 1.00 90.19 78 ILE A C 1
ATOM 591 O O . ILE A 1 78 ? -0.805 4.577 4.540 1.00 90.19 78 ILE A O 1
ATOM 595 N N . GLY A 1 79 ? -1.802 2.841 5.566 1.00 88.19 79 GLY A N 1
ATOM 596 C CA . GLY A 1 79 ? -1.485 1.863 4.522 1.00 88.19 79 GLY A CA 1
ATOM 597 C C . GLY A 1 79 ? -2.071 2.236 3.157 1.00 88.19 79 GLY A C 1
ATOM 598 O O . GLY A 1 79 ? -1.356 2.236 2.154 1.00 88.19 79 GLY A O 1
ATOM 599 N N . MET A 1 80 ? -3.349 2.628 3.112 1.00 88.50 80 MET A N 1
ATOM 600 C CA . MET A 1 80 ? -3.990 3.072 1.869 1.00 88.50 80 MET A CA 1
ATOM 601 C C . MET A 1 80 ? -3.380 4.366 1.320 1.00 88.50 80 MET A C 1
ATOM 603 O O . MET A 1 80 ? -3.183 4.482 0.113 1.00 88.50 80 MET A O 1
ATOM 607 N N . PHE A 1 81 ? -3.036 5.323 2.184 1.00 91.94 81 PHE A N 1
ATOM 608 C CA . PHE A 1 81 ? -2.404 6.577 1.777 1.00 91.94 81 PHE A CA 1
ATOM 609 C C . PHE A 1 81 ? -1.046 6.342 1.108 1.00 91.94 81 PHE A C 1
ATOM 611 O O . PHE A 1 81 ? -0.769 6.923 0.060 1.00 91.94 81 PHE A O 1
ATOM 618 N N . ILE A 1 82 ? -0.221 5.453 1.670 1.00 90.19 82 ILE A N 1
ATOM 619 C CA . ILE A 1 82 ? 1.077 5.089 1.085 1.00 90.19 82 ILE A CA 1
ATOM 620 C C . ILE A 1 82 ? 0.883 4.465 -0.302 1.00 90.19 82 ILE A C 1
ATOM 622 O O . ILE A 1 82 ? 1.585 4.844 -1.237 1.00 90.19 82 ILE A O 1
ATOM 626 N N . MET A 1 83 ? -0.095 3.568 -0.459 1.00 85.62 83 MET A N 1
ATOM 627 C CA . MET A 1 83 ? -0.380 2.930 -1.749 1.00 85.62 83 MET A CA 1
ATOM 628 C C . MET A 1 83 ? -0.875 3.923 -2.800 1.00 85.62 83 MET A C 1
ATOM 630 O O . MET A 1 83 ? -0.375 3.921 -3.923 1.00 85.62 83 MET A O 1
ATOM 634 N N . LEU A 1 84 ? -1.803 4.812 -2.437 1.00 88.88 84 LEU A N 1
ATOM 635 C CA . LEU A 1 84 ? -2.293 5.860 -3.336 1.00 88.88 84 LEU A CA 1
ATOM 636 C C . LEU A 1 84 ? -1.180 6.831 -3.740 1.00 88.88 84 LEU A C 1
ATOM 638 O O . LEU A 1 84 ? -1.093 7.214 -4.904 1.00 88.88 84 LEU A O 1
ATOM 642 N N . SER A 1 85 ? -0.313 7.195 -2.793 1.00 91.62 85 SER A N 1
ATOM 643 C CA . SER A 1 85 ? 0.840 8.058 -3.046 1.00 91.62 85 SER A CA 1
ATOM 644 C C . SER A 1 85 ? 1.828 7.399 -4.009 1.00 91.62 85 SER A C 1
ATOM 646 O O . SER A 1 85 ? 2.186 7.993 -5.025 1.00 91.62 85 SER A O 1
ATOM 648 N N . ALA A 1 86 ? 2.202 6.141 -3.758 1.00 86.94 86 ALA A N 1
ATOM 649 C CA . ALA A 1 86 ? 3.087 5.389 -4.640 1.00 86.94 86 ALA A CA 1
ATOM 650 C C . ALA A 1 86 ? 2.495 5.264 -6.052 1.00 86.94 86 ALA A C 1
ATOM 652 O O . ALA A 1 86 ? 3.157 5.629 -7.021 1.00 86.94 86 ALA A O 1
ATOM 653 N N . PHE A 1 87 ? 1.235 4.831 -6.175 1.00 84.12 87 PHE A N 1
ATOM 654 C CA . PHE A 1 87 ? 0.569 4.668 -7.470 1.00 84.12 87 PHE A CA 1
ATOM 655 C C . PHE A 1 87 ? 0.453 5.997 -8.229 1.00 84.12 87 PHE A C 1
ATOM 657 O O . PHE A 1 87 ? 0.696 6.053 -9.433 1.00 84.12 87 PHE A O 1
ATOM 664 N N . GLY A 1 88 ? 0.139 7.088 -7.523 1.00 87.94 88 GLY A N 1
ATOM 665 C CA . GLY A 1 88 ? 0.076 8.430 -8.098 1.00 87.94 88 GLY A CA 1
ATOM 666 C C . GLY A 1 88 ? 1.426 8.904 -8.633 1.00 87.94 88 GLY A C 1
ATOM 667 O O . GLY A 1 88 ? 1.496 9.392 -9.758 1.00 87.94 88 GLY A O 1
ATOM 668 N N . ILE A 1 89 ? 2.502 8.713 -7.864 1.00 88.25 89 ILE A N 1
ATOM 669 C CA . ILE A 1 89 ? 3.863 9.097 -8.266 1.00 88.25 89 ILE A CA 1
ATOM 670 C C . ILE A 1 89 ? 4.330 8.267 -9.460 1.00 88.25 89 ILE A C 1
ATOM 672 O O . ILE A 1 89 ? 4.828 8.822 -10.435 1.00 88.25 89 ILE A O 1
ATOM 676 N N . ILE A 1 90 ? 4.144 6.950 -9.410 1.00 83.69 90 ILE A N 1
ATOM 677 C CA . ILE A 1 90 ? 4.523 6.044 -10.497 1.00 83.69 90 ILE A CA 1
ATOM 678 C C . ILE A 1 90 ? 3.803 6.444 -11.781 1.00 83.69 90 ILE A C 1
ATOM 680 O O . ILE A 1 90 ? 4.444 6.629 -12.810 1.00 83.69 90 ILE A O 1
ATOM 684 N N . ARG A 1 91 ? 2.485 6.650 -11.714 1.00 84.25 91 ARG A N 1
ATOM 685 C CA . ARG A 1 91 ? 1.683 7.022 -12.879 1.00 84.25 91 ARG A CA 1
ATOM 686 C C . ARG A 1 91 ? 2.050 8.404 -13.412 1.00 84.25 91 ARG A C 1
ATOM 688 O O . ARG A 1 91 ? 2.057 8.610 -14.621 1.00 84.25 91 ARG A O 1
ATOM 695 N N . LEU A 1 92 ? 2.393 9.341 -12.528 1.00 88.69 92 LEU A N 1
ATOM 696 C CA . LEU A 1 92 ? 2.901 10.655 -12.917 1.00 88.69 92 LEU A CA 1
ATOM 697 C C . LEU A 1 92 ? 4.217 10.529 -13.695 1.00 88.69 92 LEU A C 1
ATOM 699 O O . LEU A 1 92 ? 4.369 11.154 -14.743 1.00 88.69 92 LEU A O 1
ATOM 703 N N . ILE A 1 93 ? 5.145 9.700 -13.215 1.00 85.25 93 ILE A N 1
ATOM 704 C CA . ILE A 1 93 ? 6.437 9.462 -13.867 1.00 85.25 93 ILE A CA 1
ATOM 705 C C . ILE A 1 93 ? 6.244 8.727 -15.201 1.00 85.25 93 ILE A C 1
ATOM 707 O O . ILE A 1 93 ? 6.783 9.179 -16.206 1.00 85.25 93 ILE A O 1
ATOM 711 N N . SER A 1 94 ? 5.438 7.663 -15.247 1.00 81.69 94 SER A N 1
ATOM 712 C CA . SER A 1 94 ? 5.123 6.924 -16.480 1.00 81.69 94 SER A CA 1
ATOM 713 C C . SER A 1 94 ? 4.500 7.822 -17.549 1.00 81.69 94 SER A C 1
ATOM 715 O O . SER A 1 94 ? 4.953 7.811 -18.690 1.00 81.69 94 SER A O 1
ATOM 717 N N . ASN A 1 95 ? 3.542 8.676 -17.172 1.00 85.31 95 ASN A N 1
ATOM 718 C CA . ASN A 1 95 ? 2.942 9.651 -18.088 1.00 85.31 95 ASN A CA 1
ATOM 719 C C . ASN A 1 95 ? 3.940 10.716 -18.557 1.00 85.31 95 ASN A C 1
ATOM 721 O O . ASN A 1 95 ? 3.868 11.162 -19.695 1.00 85.31 95 ASN A O 1
ATOM 725 N N . THR A 1 96 ? 4.864 11.136 -17.690 1.00 84.44 96 THR A N 1
ATOM 726 C CA . THR A 1 96 ? 5.882 12.141 -18.040 1.00 84.44 96 THR A CA 1
ATOM 727 C C . THR A 1 96 ? 6.932 11.577 -18.997 1.00 84.44 96 THR A C 1
ATOM 729 O O . THR A 1 96 ? 7.477 12.312 -19.814 1.00 84.44 96 THR A O 1
ATOM 732 N N . LEU A 1 97 ? 7.228 10.281 -18.892 1.00 84.19 97 LEU A N 1
ATOM 733 C CA . LEU A 1 97 ? 8.245 9.604 -19.692 1.00 84.19 97 LEU A CA 1
ATOM 734 C C . LEU A 1 97 ? 7.663 8.831 -20.895 1.00 84.19 97 LEU A C 1
ATOM 736 O O . LEU A 1 97 ? 8.427 8.174 -21.596 1.00 84.19 97 LEU A O 1
ATOM 740 N N . GLU A 1 98 ? 6.342 8.894 -21.121 1.00 77.50 98 GLU A N 1
ATOM 741 C CA . GLU A 1 98 ? 5.599 8.121 -22.139 1.00 77.50 98 GLU A CA 1
ATOM 742 C C . GLU A 1 98 ? 5.927 6.615 -22.125 1.00 77.50 98 GLU A C 1
ATOM 744 O O . GLU A 1 98 ? 5.930 5.936 -23.154 1.00 77.50 98 GLU A O 1
ATOM 749 N N . VAL A 1 99 ? 6.217 6.074 -20.941 1.00 74.94 99 VAL A N 1
ATOM 750 C CA . VAL A 1 99 ? 6.540 4.655 -20.762 1.00 74.94 99 VAL A CA 1
ATOM 751 C C . VAL A 1 99 ? 5.286 3.938 -20.265 1.00 74.94 99 VAL A C 1
ATOM 753 O O . VAL A 1 99 ? 4.654 4.454 -19.338 1.00 74.94 99 VAL A O 1
ATOM 756 N N . PRO A 1 100 ? 4.935 2.763 -20.826 1.00 68.25 100 PRO A N 1
ATOM 757 C CA . PRO A 1 100 ? 3.845 1.937 -20.316 1.00 68.25 100 PRO A CA 1
ATOM 758 C C . PRO A 1 100 ? 3.978 1.740 -18.806 1.00 68.25 100 PRO A C 1
ATOM 760 O O . PRO A 1 100 ? 5.068 1.451 -18.300 1.00 68.25 100 PRO A O 1
ATOM 763 N N . ASP A 1 101 ? 2.889 1.971 -18.083 1.00 64.12 101 ASP A N 1
ATOM 764 C CA . ASP A 1 101 ? 2.838 1.834 -16.641 1.00 64.12 101 ASP A CA 1
ATOM 765 C C . ASP A 1 101 ? 3.063 0.367 -16.258 1.00 64.12 101 ASP A C 1
ATOM 767 O O . ASP A 1 101 ? 2.259 -0.481 -16.602 1.00 64.12 101 ASP A O 1
ATOM 771 N N . PRO A 1 102 ? 4.120 0.022 -15.502 1.00 62.06 102 PRO A N 1
ATOM 772 C CA . PRO A 1 102 ? 4.470 -1.378 -15.224 1.00 62.06 102 PRO A CA 1
ATOM 773 C C . PRO A 1 102 ? 3.494 -2.091 -14.265 1.00 62.06 102 PRO A C 1
ATOM 775 O O . PRO A 1 102 ? 3.793 -3.165 -13.752 1.00 62.06 102 PRO A O 1
ATOM 778 N N . PHE A 1 103 ? 2.347 -1.477 -13.981 1.00 61.09 103 PHE A N 1
ATOM 779 C CA . PHE A 1 103 ? 1.327 -1.967 -13.059 1.00 61.09 103 PHE A CA 1
ATOM 780 C C . PHE A 1 103 ? -0.055 -2.124 -13.723 1.00 61.09 103 PHE A C 1
ATOM 782 O O . PHE A 1 103 ? -0.979 -2.571 -13.040 1.00 61.09 103 PHE A O 1
ATOM 789 N N . LEU A 1 104 ? -0.207 -1.763 -15.008 1.00 55.50 104 LEU A N 1
ATOM 790 C CA . LEU A 1 104 ? -1.420 -1.904 -15.834 1.00 55.50 104 LEU A CA 1
ATOM 791 C C . LEU A 1 104 ? -1.060 -2.268 -17.285 1.00 55.50 104 LEU A C 1
ATOM 793 O O . LEU A 1 104 ? -1.959 -2.806 -17.969 1.00 55.50 104 LEU A O 1
#

Secondary structure (DSSP, 8-state):
--HHHHHHHHHHHHHHHT-HHHHHHHHHHIIIIIHHHHHHHHHHHHHHHHHHHHHHHHTTT-HHHHHHHHHHHHHHHHHHHHHHHHHHHHHHHHHHHTPPPTT-